Protein AF-A0A521W335-F1 (afdb_monomer_lite)

Sequence (148 aa):
MRLFQETPGMGILRNVLYAVIIAAGYSLAMVIAGRFNAGFLPAYIMIGACLSFFGWGGERLWHATLKNFFHCPFAWYVAPTHLPLWGMMGGIGYTIAILTAKKIGVYPVDEIPVKDFFLTGASLGCMIQSGLYALDLKIKQLQQQTTN

Radius of gyration: 17.21 Å; chains: 1; bounding box: 40×32×50 Å

Structure (mmCIF, N/CA/C/O backbone):
data_AF-A0A521W335-F1
#
_entry.id   AF-A0A521W335-F1
#
loop_
_atom_site.group_PDB
_atom_site.id
_atom_site.type_symbol
_atom_site.label_atom_id
_atom_site.label_alt_id
_atom_site.label_comp_id
_atom_site.label_asym_id
_atom_site.label_entity_id
_atom_site.label_seq_id
_atom_site.pdbx_PDB_ins_code
_atom_site.Cartn_x
_atom_site.Cartn_y
_atom_site.Cartn_z
_atom_site.occupancy
_atom_site.B_iso_or_equiv
_atom_site.auth_seq_id
_atom_site.auth_comp_id
_atom_site.auth_asym_id
_atom_site.auth_atom_id
_atom_site.pdbx_PDB_model_num
ATOM 1 N N . MET A 1 1 ? 20.648 -1.233 -17.923 1.00 39.84 1 MET A N 1
ATOM 2 C CA . MET A 1 1 ? 19.315 -1.077 -17.294 1.00 39.84 1 MET A CA 1
ATOM 3 C C . MET A 1 1 ? 19.506 -0.707 -15.812 1.00 39.84 1 MET A C 1
ATOM 5 O O . MET A 1 1 ? 19.554 -1.593 -14.976 1.00 39.84 1 MET A O 1
ATOM 9 N N . ARG A 1 2 ? 19.732 0.580 -15.487 1.00 35.47 2 ARG A N 1
ATOM 10 C CA . ARG A 1 2 ? 20.131 1.062 -14.134 1.00 35.47 2 ARG A CA 1
ATOM 11 C C . ARG A 1 2 ? 18.970 1.589 -13.262 1.00 35.47 2 ARG A C 1
ATOM 13 O O . ARG A 1 2 ? 19.194 1.996 -12.134 1.00 35.47 2 ARG A O 1
ATOM 20 N N . LEU A 1 3 ? 17.731 1.544 -13.754 1.00 43.94 3 LEU A N 1
ATOM 21 C CA . LEU A 1 3 ? 16.567 2.218 -13.148 1.00 43.94 3 LEU A CA 1
ATOM 22 C C . LEU A 1 3 ? 16.003 1.588 -11.858 1.00 43.94 3 LEU A C 1
ATOM 24 O O . LEU A 1 3 ? 15.105 2.167 -11.267 1.00 43.94 3 LEU A O 1
ATOM 28 N N . PHE A 1 4 ? 16.526 0.449 -11.394 1.00 49.75 4 PHE A N 1
ATOM 29 C CA . PHE A 1 4 ? 16.102 -0.170 -10.124 1.00 49.75 4 PHE A CA 1
ATOM 30 C C . PHE A 1 4 ? 17.184 -0.185 -9.039 1.00 49.75 4 PHE A C 1
ATOM 32 O O . PHE A 1 4 ? 16.937 -0.674 -7.938 1.00 49.75 4 PHE A O 1
ATOM 39 N N . GLN A 1 5 ? 18.359 0.399 -9.300 1.00 49.94 5 GLN A N 1
ATOM 40 C CA . GLN A 1 5 ? 19.315 0.737 -8.243 1.00 49.94 5 GLN A CA 1
ATOM 41 C C . GLN A 1 5 ? 18.945 2.097 -7.639 1.00 49.94 5 GLN A C 1
ATOM 43 O O . GLN A 1 5 ? 19.733 3.037 -7.643 1.00 49.94 5 GLN A O 1
ATOM 48 N N . GLU A 1 6 ? 17.718 2.223 -7.134 1.00 56.44 6 GLU A N 1
ATOM 49 C CA . GLU A 1 6 ? 17.443 3.295 -6.184 1.00 56.44 6 GLU A CA 1
ATOM 50 C C . GLU A 1 6 ? 18.306 3.048 -4.952 1.00 56.44 6 GLU A C 1
ATOM 52 O O . GLU A 1 6 ? 18.318 1.938 -4.404 1.00 56.44 6 GLU A O 1
ATOM 57 N N . THR A 1 7 ? 19.026 4.078 -4.507 1.00 66.75 7 THR A N 1
ATOM 58 C CA . THR A 1 7 ? 19.693 4.012 -3.212 1.00 66.75 7 THR A CA 1
ATOM 59 C C . THR A 1 7 ? 18.639 3.674 -2.155 1.00 66.75 7 THR A C 1
ATOM 61 O O . THR A 1 7 ? 17.508 4.174 -2.224 1.00 66.75 7 THR A O 1
ATOM 64 N N . PRO A 1 8 ? 18.957 2.802 -1.184 1.00 68.81 8 PRO A N 1
ATOM 65 C CA . PRO A 1 8 ? 17.977 2.326 -0.211 1.00 68.81 8 PRO A CA 1
ATOM 66 C C . PRO A 1 8 ? 17.239 3.481 0.488 1.00 68.81 8 PRO A C 1
ATOM 68 O O . PRO A 1 8 ? 16.038 3.377 0.719 1.00 68.81 8 PRO A O 1
ATOM 71 N N . GLY A 1 9 ? 17.917 4.614 0.715 1.00 75.50 9 GLY A N 1
ATOM 72 C CA . GLY A 1 9 ? 17.322 5.828 1.278 1.00 75.50 9 GLY A CA 1
ATOM 73 C C . GLY A 1 9 ? 16.214 6.458 0.424 1.00 75.50 9 GLY A C 1
ATOM 74 O O . GLY A 1 9 ? 15.162 6.791 0.965 1.00 75.50 9 GLY A O 1
ATOM 75 N N . MET A 1 10 ? 16.389 6.575 -0.900 1.00 77.69 10 MET A N 1
ATOM 76 C CA . MET A 1 10 ? 15.337 7.138 -1.763 1.00 77.69 10 MET A CA 1
ATOM 77 C C . MET A 1 10 ? 14.110 6.228 -1.840 1.00 77.69 10 MET A C 1
ATOM 79 O O . MET A 1 10 ? 12.982 6.716 -1.814 1.00 77.69 10 MET A O 1
ATOM 83 N N . GLY A 1 11 ? 14.320 4.908 -1.872 1.00 76.50 11 GLY A N 1
ATOM 84 C CA . GLY A 1 11 ? 13.221 3.942 -1.867 1.00 76.50 11 GLY A CA 1
ATOM 85 C C . GLY A 1 11 ? 12.385 4.020 -0.586 1.00 76.50 11 GLY A C 1
ATOM 86 O O . GLY A 1 11 ? 11.157 4.019 -0.651 1.00 76.50 11 GLY A O 1
ATOM 87 N N . ILE A 1 12 ? 13.041 4.155 0.573 1.00 82.38 12 ILE A N 1
ATOM 88 C CA . ILE A 1 12 ? 12.361 4.327 1.866 1.00 82.38 12 ILE A CA 1
ATOM 89 C C . ILE A 1 12 ? 11.572 5.636 1.887 1.00 82.38 12 ILE A C 1
ATOM 91 O O . ILE A 1 12 ? 10.386 5.614 2.208 1.00 82.38 12 ILE A O 1
ATOM 95 N N . LEU A 1 13 ? 12.194 6.759 1.512 1.00 85.25 13 LEU A N 1
ATOM 96 C CA . LEU A 1 13 ? 11.526 8.063 1.509 1.00 85.25 13 LEU A CA 1
ATOM 97 C C . LEU A 1 13 ? 10.278 8.053 0.619 1.00 85.25 13 LEU A C 1
ATOM 99 O O . LEU A 1 13 ? 9.214 8.504 1.038 1.00 85.25 13 LEU A O 1
ATOM 103 N N . ARG A 1 14 ? 10.385 7.478 -0.583 1.00 82.38 14 ARG A N 1
ATOM 104 C CA . ARG A 1 14 ? 9.251 7.326 -1.498 1.00 82.38 14 ARG A CA 1
ATOM 105 C C . ARG A 1 14 ? 8.121 6.514 -0.867 1.00 82.38 14 ARG A C 1
ATOM 107 O O . ARG A 1 14 ? 6.966 6.923 -0.937 1.00 82.38 14 ARG A O 1
ATOM 114 N N . ASN A 1 15 ? 8.440 5.398 -0.216 1.00 86.25 15 ASN A N 1
ATOM 115 C CA . ASN A 1 15 ? 7.425 4.571 0.434 1.00 86.25 15 ASN A CA 1
ATOM 116 C C . ASN A 1 15 ? 6.769 5.274 1.620 1.00 86.25 15 ASN A C 1
ATOM 118 O O . ASN A 1 15 ? 5.571 5.097 1.829 1.00 86.25 15 ASN A O 1
ATOM 122 N N . VAL A 1 16 ? 7.517 6.083 2.372 1.00 88.12 16 VAL A N 1
ATOM 123 C CA . VAL A 1 16 ? 6.956 6.922 3.439 1.00 88.12 16 VAL A CA 1
ATOM 124 C C . VAL A 1 16 ? 5.991 7.950 2.848 1.00 88.12 16 VAL A C 1
ATOM 126 O O . VAL A 1 16 ? 4.872 8.077 3.338 1.00 88.12 16 VAL A O 1
ATOM 129 N N . LEU A 1 17 ? 6.361 8.624 1.755 1.00 88.69 17 LEU A N 1
ATOM 130 C CA . LEU A 1 17 ? 5.464 9.557 1.064 1.00 88.69 17 LEU A CA 1
ATOM 131 C C . LEU A 1 17 ? 4.193 8.858 0.564 1.00 88.69 17 LEU A C 1
ATOM 133 O O . LEU A 1 17 ? 3.090 9.359 0.775 1.00 88.69 17 LEU A O 1
ATOM 137 N N . TYR A 1 18 ? 4.319 7.672 -0.034 1.00 84.88 18 TYR A N 1
ATOM 138 C CA . TYR A 1 18 ? 3.160 6.880 -0.449 1.00 84.88 18 TYR A CA 1
ATOM 139 C C . TYR A 1 18 ? 2.313 6.428 0.733 1.00 84.88 18 TYR A C 1
ATOM 141 O O . TYR A 1 18 ? 1.093 6.496 0.649 1.00 84.88 18 TYR A O 1
ATOM 149 N N . ALA A 1 19 ? 2.924 6.044 1.853 1.00 88.81 19 ALA A N 1
ATOM 150 C CA . ALA A 1 19 ? 2.190 5.694 3.061 1.00 88.81 19 ALA A CA 1
ATOM 151 C C . ALA A 1 19 ? 1.330 6.866 3.550 1.00 88.81 19 ALA A C 1
ATOM 153 O O . ALA A 1 19 ? 0.159 6.665 3.868 1.00 88.81 19 ALA A O 1
ATOM 154 N N . VAL A 1 20 ? 1.877 8.088 3.540 1.00 90.75 20 VAL A N 1
ATOM 155 C CA . VAL A 1 20 ? 1.142 9.312 3.892 1.00 90.75 20 VAL A CA 1
ATOM 156 C C . VAL A 1 20 ? -0.013 9.560 2.923 1.00 90.75 20 VAL A C 1
ATOM 158 O O . VAL A 1 20 ? -1.133 9.794 3.368 1.00 90.75 20 VAL A O 1
ATOM 161 N N . ILE A 1 21 ? 0.225 9.464 1.612 1.00 88.62 21 ILE A N 1
ATOM 162 C CA . ILE A 1 21 ? -0.814 9.674 0.591 1.00 88.62 21 ILE A CA 1
ATOM 163 C C . ILE A 1 21 ? -1.939 8.640 0.731 1.00 88.62 21 ILE A C 1
ATOM 165 O O . ILE A 1 21 ? -3.113 9.003 0.711 1.00 88.62 21 ILE A O 1
ATOM 169 N N . ILE A 1 22 ? -1.597 7.363 0.917 1.00 86.94 22 ILE A N 1
ATOM 170 C CA . ILE A 1 22 ? -2.570 6.277 1.088 1.00 86.94 22 ILE A CA 1
ATOM 171 C C . ILE A 1 22 ? -3.367 6.480 2.377 1.00 86.94 22 ILE A C 1
ATOM 173 O O . ILE A 1 22 ? -4.591 6.372 2.359 1.00 86.94 22 ILE A O 1
ATOM 177 N N . ALA A 1 23 ? -2.701 6.815 3.485 1.00 89.06 23 ALA A N 1
ATOM 178 C CA . ALA A 1 23 ? -3.362 7.075 4.759 1.00 89.06 23 ALA A CA 1
ATOM 179 C C . ALA A 1 23 ? -4.311 8.281 4.674 1.00 89.06 23 ALA A C 1
ATOM 181 O O . ALA A 1 23 ? -5.437 8.212 5.173 1.00 89.06 23 ALA A O 1
ATOM 182 N N . ALA A 1 24 ? -3.897 9.361 4.004 1.00 88.75 24 ALA A N 1
ATOM 183 C CA . ALA A 1 24 ? -4.730 10.537 3.768 1.00 88.75 24 ALA A CA 1
ATOM 184 C C . ALA A 1 24 ? -5.938 10.208 2.878 1.00 88.75 24 ALA A C 1
ATOM 186 O O . ALA A 1 24 ? -7.066 10.561 3.221 1.00 88.75 24 ALA A O 1
ATOM 187 N N . GLY A 1 25 ? -5.727 9.473 1.782 1.00 86.94 25 GLY A N 1
ATOM 188 C CA . GLY A 1 25 ? -6.797 9.026 0.887 1.00 86.94 25 GLY A CA 1
ATOM 189 C C . GLY A 1 25 ? -7.807 8.114 1.585 1.00 86.94 25 GLY A C 1
ATOM 190 O O . GLY A 1 25 ? -9.014 8.303 1.446 1.00 86.94 25 GLY A O 1
ATOM 191 N N . TYR A 1 26 ? -7.331 7.175 2.404 1.00 84.50 26 TYR A N 1
ATOM 192 C CA . TYR A 1 26 ? -8.193 6.295 3.192 1.00 84.50 26 TYR A CA 1
ATOM 193 C C . TYR A 1 26 ? -8.975 7.064 4.264 1.00 84.50 26 TYR A C 1
ATOM 195 O O . TYR A 1 26 ? -10.170 6.837 4.449 1.00 84.50 26 TYR A O 1
ATOM 203 N N . SER A 1 27 ? -8.328 8.026 4.927 1.00 86.50 27 SER A N 1
ATOM 204 C CA . SER A 1 27 ? -8.987 8.908 5.895 1.00 86.50 27 SER A CA 1
ATOM 205 C C . SER A 1 27 ? -10.101 9.718 5.231 1.00 86.50 27 SER A C 1
ATOM 207 O O . SER A 1 27 ? -11.214 9.759 5.749 1.00 86.50 27 SER A O 1
ATOM 209 N N . LEU A 1 28 ? -9.837 10.297 4.054 1.00 88.00 28 LEU A N 1
ATOM 210 C CA . LEU A 1 28 ? -10.833 11.027 3.271 1.00 88.00 28 LEU A CA 1
ATOM 211 C C . LEU A 1 28 ? -12.004 10.124 2.857 1.00 88.00 28 LEU A C 1
ATOM 213 O O . LEU A 1 28 ? -13.157 10.525 2.992 1.00 88.00 28 LEU A O 1
ATOM 217 N N . ALA A 1 29 ? -11.733 8.893 2.419 1.00 83.00 29 ALA A N 1
ATOM 218 C CA . ALA A 1 29 ? -12.780 7.927 2.088 1.00 83.00 29 ALA A CA 1
ATOM 219 C C . ALA A 1 29 ? -13.682 7.615 3.297 1.00 83.00 29 ALA A C 1
ATOM 221 O O . ALA A 1 29 ? -14.904 7.557 3.158 1.00 83.00 29 ALA A O 1
ATOM 222 N N . MET A 1 30 ? -13.105 7.489 4.497 1.00 83.75 30 MET A N 1
ATOM 223 C CA . MET A 1 30 ? -13.871 7.295 5.734 1.00 83.75 30 MET A CA 1
ATOM 224 C C . MET A 1 30 ? -14.694 8.527 6.124 1.00 83.75 30 MET A C 1
ATOM 226 O O . MET A 1 30 ? -15.799 8.371 6.646 1.00 83.75 30 MET A O 1
ATOM 230 N N . VAL A 1 31 ? -14.194 9.739 5.850 1.00 88.06 31 VAL A N 1
ATOM 231 C CA . VAL A 1 31 ? -14.956 10.988 6.034 1.00 88.06 31 VAL A CA 1
ATOM 232 C C . VAL A 1 31 ? -16.169 11.003 5.111 1.00 88.06 31 VAL A C 1
ATOM 234 O O . VAL A 1 31 ? -17.283 11.213 5.582 1.00 88.06 31 VAL A O 1
ATOM 237 N N . ILE A 1 32 ? -15.975 10.707 3.823 1.00 88.19 32 ILE A N 1
ATOM 238 C CA . ILE A 1 32 ? -17.057 10.659 2.826 1.00 88.19 32 ILE A CA 1
ATOM 239 C C . ILE A 1 32 ? -18.104 9.600 3.200 1.00 88.19 32 ILE A C 1
ATOM 241 O O . ILE A 1 32 ? -19.299 9.830 3.043 1.00 88.19 32 ILE A O 1
ATOM 245 N N . ALA A 1 33 ? -17.673 8.462 3.748 1.00 82.81 33 ALA A N 1
ATOM 246 C CA . ALA A 1 33 ? -18.564 7.400 4.208 1.00 82.81 33 ALA A CA 1
ATOM 247 C C . ALA A 1 33 ? -19.280 7.704 5.543 1.00 82.81 33 ALA A C 1
ATOM 249 O O . ALA A 1 33 ? -20.058 6.872 6.008 1.00 82.81 33 ALA A O 1
ATOM 250 N N . GLY A 1 34 ? -18.997 8.841 6.194 1.00 87.00 34 GLY A N 1
ATOM 251 C CA . GLY A 1 34 ? -19.559 9.192 7.504 1.00 87.00 34 GLY A CA 1
ATOM 252 C C . GLY A 1 34 ? -19.060 8.313 8.658 1.00 87.00 34 GLY A C 1
ATOM 253 O O . GLY A 1 34 ? -19.686 8.263 9.712 1.00 87.00 34 GLY A O 1
ATOM 254 N N . ARG A 1 35 ? -17.944 7.596 8.466 1.00 83.44 35 ARG A N 1
ATOM 255 C CA . ARG A 1 35 ? -17.354 6.648 9.435 1.00 83.44 35 ARG A CA 1
ATOM 256 C C . ARG A 1 35 ? -16.019 7.129 9.999 1.00 83.44 35 ARG A C 1
ATOM 258 O O . ARG A 1 35 ? -15.283 6.358 10.616 1.00 83.44 35 ARG A O 1
ATOM 265 N N . PHE A 1 36 ? -15.665 8.388 9.759 1.00 87.50 36 PHE A N 1
ATOM 266 C CA . PHE A 1 36 ? -14.410 8.935 10.245 1.00 87.50 36 PHE A CA 1
ATOM 267 C C . PHE A 1 36 ? -14.431 9.101 11.763 1.00 87.50 36 PHE A C 1
ATOM 269 O O . PHE A 1 36 ? -15.298 9.761 12.327 1.00 87.50 36 PHE A O 1
ATOM 276 N N . ASN A 1 37 ? -13.413 8.543 12.408 1.00 86.62 37 ASN A N 1
ATOM 277 C CA . ASN A 1 37 ? -13.116 8.762 13.809 1.00 86.62 37 ASN A CA 1
ATOM 278 C C . ASN A 1 37 ? -11.626 9.089 13.926 1.00 86.62 37 ASN A C 1
ATOM 280 O O . ASN A 1 37 ? -10.780 8.320 13.462 1.00 86.62 37 ASN A O 1
ATOM 284 N N . ALA A 1 38 ? -11.306 10.223 14.550 1.00 87.75 38 ALA A N 1
ATOM 285 C CA . ALA A 1 38 ? -9.926 10.656 14.755 1.00 87.75 38 ALA A CA 1
ATOM 286 C C . ALA A 1 38 ? -9.121 9.664 15.617 1.00 87.75 38 ALA A C 1
ATOM 288 O O . ALA A 1 38 ? -7.914 9.534 15.431 1.00 87.75 38 ALA A O 1
ATOM 289 N N . GLY A 1 39 ? -9.780 8.898 16.495 1.00 87.19 39 GLY A N 1
ATOM 290 C CA . GLY A 1 39 ? -9.145 7.824 17.263 1.00 87.19 39 GLY A CA 1
ATOM 291 C C . GLY A 1 39 ? -8.583 6.692 16.395 1.00 87.19 39 GLY A C 1
ATOM 292 O O . GLY A 1 39 ? -7.673 5.991 16.826 1.00 87.19 39 GLY A O 1
ATOM 293 N N . PHE A 1 40 ? -9.063 6.540 15.155 1.00 87.88 40 PHE A N 1
ATOM 294 C CA . PHE A 1 40 ? -8.604 5.510 14.214 1.00 87.88 40 PHE A CA 1
ATOM 295 C C . PHE A 1 40 ? -7.459 5.987 13.312 1.00 87.88 40 PHE A C 1
ATOM 297 O O . PHE A 1 40 ? -6.941 5.206 12.513 1.00 87.88 40 PHE A O 1
ATOM 304 N N . LEU A 1 41 ? -7.015 7.242 13.446 1.00 89.94 41 LEU A N 1
ATOM 305 C CA . LEU A 1 41 ? -5.917 7.796 12.649 1.00 89.94 41 LEU A CA 1
ATOM 306 C C . LEU A 1 41 ? -4.633 6.939 12.703 1.00 89.94 41 LEU A C 1
ATOM 308 O O . LEU A 1 41 ? -4.051 6.695 11.643 1.00 89.94 41 LEU A O 1
ATOM 312 N N . PRO A 1 42 ? -4.204 6.403 13.870 1.00 90.69 42 PRO A N 1
ATOM 313 C CA . PRO A 1 42 ? -3.047 5.509 13.928 1.00 90.69 42 PRO A CA 1
ATOM 314 C C . PRO A 1 42 ? -3.233 4.239 13.086 1.00 90.69 42 PRO A C 1
ATOM 316 O O . PRO A 1 42 ? -2.288 3.778 12.444 1.00 90.69 42 PRO A O 1
ATOM 319 N N . ALA A 1 43 ? -4.456 3.699 13.030 1.00 89.50 43 ALA A N 1
ATOM 320 C CA . ALA A 1 43 ? -4.781 2.545 12.196 1.00 89.50 43 ALA A CA 1
ATOM 321 C C . ALA A 1 43 ? -4.641 2.880 10.705 1.00 89.50 43 ALA A C 1
ATOM 323 O O . ALA A 1 43 ? -4.060 2.103 9.951 1.00 89.50 43 ALA A O 1
ATOM 324 N N . TYR A 1 44 ? -5.118 4.054 10.279 1.00 89.56 44 TYR A N 1
ATOM 325 C CA . TYR A 1 44 ? -5.035 4.499 8.884 1.00 89.56 44 TYR A CA 1
ATOM 326 C C . TYR A 1 44 ? -3.590 4.707 8.429 1.00 89.56 44 TYR A C 1
ATOM 328 O O . TYR A 1 44 ? -3.224 4.294 7.328 1.00 89.56 44 TYR A O 1
ATOM 336 N N . ILE A 1 45 ? -2.753 5.283 9.296 1.00 92.31 45 ILE A N 1
ATOM 337 C CA . ILE A 1 45 ? -1.314 5.435 9.047 1.00 92.31 45 ILE A CA 1
ATOM 338 C C . ILE A 1 45 ? -0.656 4.061 8.899 1.00 92.31 45 ILE A C 1
ATOM 340 O O . ILE A 1 45 ? 0.107 3.842 7.959 1.00 92.31 45 ILE A O 1
ATOM 344 N N . MET A 1 46 ? -0.983 3.117 9.784 1.00 92.12 46 MET A N 1
ATOM 345 C CA . MET A 1 46 ? -0.434 1.765 9.722 1.00 92.12 46 MET A CA 1
ATOM 346 C C . MET A 1 46 ? -0.874 1.018 8.457 1.00 92.12 46 MET A C 1
ATOM 348 O O . MET A 1 46 ? -0.049 0.368 7.819 1.00 92.12 46 MET A O 1
ATOM 352 N N . ILE A 1 47 ? -2.136 1.166 8.044 1.00 89.94 47 ILE A N 1
ATOM 353 C CA . ILE A 1 47 ? -2.643 0.637 6.772 1.00 89.94 47 ILE A CA 1
ATOM 354 C C . ILE A 1 47 ? -1.851 1.212 5.595 1.00 89.94 47 ILE A C 1
ATOM 356 O O . ILE A 1 47 ? -1.367 0.448 4.760 1.00 89.94 47 ILE A O 1
ATOM 360 N N . GLY A 1 48 ? -1.677 2.537 5.545 1.00 89.81 48 GLY A N 1
ATOM 361 C CA . GLY A 1 48 ? -0.907 3.196 4.492 1.00 89.81 48 GLY A CA 1
ATOM 362 C C . GLY A 1 48 ? 0.543 2.717 4.441 1.00 89.81 48 GLY A C 1
ATOM 363 O O . GLY A 1 48 ? 1.052 2.400 3.364 1.00 89.81 48 GLY A O 1
ATOM 364 N N . ALA A 1 49 ? 1.192 2.590 5.601 1.00 92.50 49 ALA A N 1
ATOM 365 C CA . ALA A 1 49 ? 2.551 2.073 5.711 1.00 92.50 49 ALA A CA 1
ATOM 366 C C . ALA A 1 49 ? 2.647 0.630 5.205 1.00 92.50 49 ALA A C 1
ATOM 368 O O . ALA A 1 49 ? 3.433 0.355 4.299 1.00 92.50 49 ALA A O 1
ATOM 369 N N . CYS A 1 50 ? 1.828 -0.287 5.724 1.00 93.06 50 CYS A N 1
ATOM 370 C CA . CYS A 1 50 ? 1.870 -1.687 5.313 1.00 93.06 50 CYS A CA 1
ATOM 371 C C . CYS A 1 50 ? 1.566 -1.852 3.819 1.00 93.06 50 CYS A C 1
ATOM 373 O O . CYS A 1 50 ? 2.319 -2.536 3.133 1.00 93.06 50 CYS A O 1
ATOM 375 N N . LEU A 1 51 ? 0.536 -1.192 3.284 1.00 89.25 51 LEU A N 1
ATOM 376 C CA . LEU A 1 51 ? 0.236 -1.240 1.848 1.00 89.25 51 LEU A CA 1
ATOM 377 C C . LEU A 1 51 ? 1.411 -0.746 0.995 1.00 89.25 51 LEU A C 1
ATOM 379 O O . LEU A 1 51 ? 1.772 -1.394 0.013 1.00 89.25 51 LEU A O 1
ATOM 383 N N . SER A 1 52 ? 2.034 0.366 1.387 1.00 89.69 52 SER A N 1
ATOM 384 C CA . SER A 1 52 ? 3.184 0.935 0.681 1.00 89.69 52 SER A CA 1
ATOM 385 C C . SER A 1 52 ? 4.395 -0.006 0.699 1.00 89.69 52 SER A C 1
ATOM 387 O O . SER A 1 52 ? 4.957 -0.327 -0.350 1.00 89.69 52 SER A O 1
ATOM 389 N N . PHE A 1 53 ? 4.767 -0.525 1.875 1.00 90.12 53 PHE A N 1
ATOM 390 C CA . PHE A 1 53 ? 5.930 -1.403 2.023 1.00 90.12 53 PHE A CA 1
ATOM 391 C C . PHE A 1 53 ? 5.730 -2.774 1.372 1.00 90.12 53 PHE A C 1
ATOM 393 O O . PHE A 1 53 ? 6.642 -3.255 0.699 1.00 90.12 53 PHE A O 1
ATOM 400 N N . PHE A 1 54 ? 4.556 -3.396 1.522 1.00 91.50 54 PHE A N 1
ATOM 401 C CA . PHE A 1 54 ? 4.264 -4.671 0.861 1.00 91.50 54 PHE A CA 1
ATOM 402 C C . PHE A 1 54 ? 4.140 -4.499 -0.652 1.00 91.50 54 PHE A C 1
ATOM 404 O O . PHE A 1 54 ? 4.676 -5.318 -1.392 1.00 91.50 54 PHE A O 1
ATOM 411 N N . GLY A 1 55 ? 3.517 -3.419 -1.129 1.00 86.50 55 GLY A N 1
ATOM 412 C CA . GLY A 1 55 ? 3.476 -3.105 -2.556 1.00 86.50 55 GLY A CA 1
ATOM 413 C C . GLY A 1 55 ? 4.878 -2.938 -3.151 1.00 86.50 55 GLY A C 1
ATOM 414 O O . GLY A 1 55 ? 5.208 -3.570 -4.153 1.00 86.50 55 GLY A O 1
ATOM 415 N N . TRP A 1 56 ? 5.747 -2.174 -2.482 1.00 86.25 56 TRP A N 1
ATOM 416 C CA . TRP A 1 56 ? 7.144 -2.011 -2.891 1.00 86.25 56 TRP A CA 1
ATOM 417 C C . TRP A 1 56 ? 7.951 -3.313 -2.842 1.00 86.25 56 TRP A C 1
ATOM 419 O O . TRP A 1 56 ? 8.723 -3.605 -3.758 1.00 86.25 56 TRP A O 1
ATOM 429 N N . GLY A 1 57 ? 7.775 -4.106 -1.783 1.00 86.62 57 GLY A N 1
ATOM 430 C CA . GLY A 1 57 ? 8.393 -5.424 -1.657 1.00 86.62 57 GLY A CA 1
ATOM 431 C C . GLY A 1 57 ? 7.938 -6.376 -2.763 1.00 86.62 57 GLY A C 1
ATOM 432 O O . GLY A 1 57 ? 8.765 -7.080 -3.335 1.00 86.62 57 GLY A O 1
ATOM 433 N N . GLY A 1 58 ? 6.651 -6.336 -3.113 1.00 86.38 58 GLY A N 1
ATOM 434 C CA . GLY A 1 58 ? 6.055 -7.096 -4.208 1.00 86.38 58 GLY A CA 1
ATOM 435 C C . GLY A 1 58 ? 6.663 -6.747 -5.557 1.00 86.38 58 GLY A C 1
ATOM 436 O O . GLY A 1 58 ? 7.093 -7.637 -6.282 1.00 86.38 58 GLY A O 1
ATOM 437 N N . GLU A 1 59 ? 6.788 -5.456 -5.858 1.00 82.50 59 GLU A N 1
ATOM 438 C CA . GLU A 1 59 ? 7.401 -4.985 -7.103 1.00 82.50 59 GLU A CA 1
ATOM 439 C C . GLU A 1 59 ? 8.863 -5.442 -7.228 1.00 82.50 59 GLU A C 1
ATOM 441 O O . GLU A 1 59 ? 9.306 -5.930 -8.270 1.00 82.50 59 GLU A O 1
ATOM 446 N N . ARG A 1 60 ? 9.628 -5.361 -6.133 1.00 83.06 60 ARG A N 1
ATOM 447 C CA . ARG A 1 60 ? 11.011 -5.857 -6.104 1.00 83.06 60 ARG A CA 1
ATOM 448 C C . ARG A 1 60 ? 11.085 -7.366 -6.262 1.00 83.06 60 ARG A C 1
ATOM 450 O O . ARG A 1 60 ? 11.938 -7.850 -7.004 1.00 83.06 60 ARG A O 1
ATOM 457 N N . LEU A 1 61 ? 10.202 -8.098 -5.588 1.00 85.19 61 LEU A N 1
ATOM 458 C CA . LEU A 1 61 ? 10.123 -9.548 -5.700 1.00 85.19 61 LEU A CA 1
ATOM 459 C C . LEU A 1 61 ? 9.803 -9.956 -7.139 1.00 85.19 61 LEU A C 1
ATOM 461 O O . LEU A 1 61 ? 10.458 -10.848 -7.672 1.00 85.19 61 LEU A O 1
ATOM 465 N N . TRP A 1 62 ? 8.873 -9.262 -7.795 1.00 84.06 62 TRP A N 1
ATOM 466 C CA . TRP A 1 62 ? 8.536 -9.470 -9.200 1.00 84.06 62 TRP A CA 1
ATOM 467 C C . TRP A 1 62 ? 9.746 -9.268 -10.115 1.00 84.06 62 TRP A C 1
ATOM 469 O O . TRP A 1 62 ? 10.082 -10.138 -10.921 1.00 84.06 62 TRP A O 1
ATOM 479 N N . HIS A 1 63 ? 10.459 -8.150 -9.948 1.00 77.81 63 HIS A N 1
ATOM 480 C CA . HIS A 1 63 ? 11.660 -7.866 -10.731 1.00 77.81 63 HIS A CA 1
ATOM 481 C C . HIS A 1 63 ? 12.808 -8.838 -10.456 1.00 77.81 63 HIS A C 1
ATOM 483 O O . HIS A 1 63 ? 13.598 -9.105 -11.358 1.00 77.81 63 HIS A O 1
ATOM 489 N N . ALA A 1 64 ? 12.927 -9.350 -9.233 1.00 80.81 64 ALA A N 1
ATOM 490 C CA . ALA A 1 64 ? 13.957 -10.319 -8.875 1.00 80.81 64 ALA A CA 1
ATOM 491 C C . ALA A 1 64 ? 13.642 -11.729 -9.396 1.00 80.81 64 ALA A C 1
ATOM 493 O O . ALA A 1 64 ? 14.558 -12.485 -9.715 1.00 80.81 64 ALA A O 1
ATOM 494 N N . THR A 1 65 ? 12.361 -12.083 -9.490 1.00 81.12 65 THR A N 1
ATOM 495 C CA . THR A 1 65 ? 11.913 -13.421 -9.885 1.00 81.12 65 THR A CA 1
ATOM 496 C C . THR A 1 65 ? 11.511 -13.444 -11.356 1.00 81.12 65 THR A C 1
ATOM 498 O O . THR A 1 65 ? 12.299 -13.837 -12.214 1.00 81.12 65 THR A O 1
ATOM 501 N N . LEU A 1 66 ? 10.304 -12.984 -11.672 1.00 70.94 66 LEU A N 1
ATOM 502 C CA . LEU A 1 66 ? 9.651 -13.181 -12.963 1.00 70.94 66 LEU A CA 1
ATOM 503 C C . LEU A 1 66 ? 10.403 -12.504 -14.110 1.00 70.94 66 LEU A C 1
ATOM 505 O O . LEU A 1 66 ? 10.565 -13.108 -15.167 1.00 70.94 66 LEU A O 1
ATOM 509 N N . LYS A 1 67 ? 10.968 -11.312 -13.899 1.00 66.19 67 LYS A N 1
ATOM 510 C CA . LYS A 1 67 ? 11.774 -10.653 -14.941 1.00 66.19 67 LYS A CA 1
ATOM 511 C C . LYS A 1 67 ? 12.980 -11.494 -15.386 1.00 66.19 67 LYS A C 1
ATOM 513 O O . LYS A 1 67 ? 13.319 -11.474 -16.564 1.00 66.19 67 LYS A O 1
ATOM 518 N N . ASN A 1 68 ? 13.613 -12.220 -14.464 1.00 67.38 68 ASN A N 1
ATOM 519 C CA . ASN A 1 68 ? 14.773 -13.060 -14.771 1.00 67.38 68 ASN A CA 1
ATOM 520 C C . ASN A 1 68 ? 14.360 -14.406 -15.385 1.00 67.38 68 ASN A C 1
ATOM 522 O O . ASN A 1 68 ? 15.102 -14.971 -16.182 1.00 67.38 68 ASN A O 1
ATOM 526 N N . PHE A 1 69 ? 13.163 -14.906 -15.061 1.00 65.69 69 PHE A N 1
ATOM 527 C CA . PHE A 1 69 ? 12.619 -16.115 -15.685 1.00 65.69 69 PHE A CA 1
ATOM 528 C C . PHE A 1 69 ? 12.181 -15.885 -17.138 1.00 65.69 69 PHE A C 1
ATOM 530 O O . PHE A 1 69 ? 12.326 -16.776 -17.972 1.00 65.69 69 PHE A O 1
ATOM 537 N N . PHE A 1 70 ? 11.698 -14.687 -17.474 1.00 62.78 70 PHE A N 1
ATOM 538 C CA . PHE A 1 70 ? 11.243 -14.351 -18.822 1.00 62.78 70 PHE A CA 1
ATOM 539 C C . PHE A 1 70 ? 12.287 -13.539 -19.602 1.00 62.78 70 PHE A C 1
ATOM 541 O O . PHE A 1 70 ? 12.051 -12.398 -19.987 1.00 62.78 70 PHE A O 1
ATOM 548 N N . HIS A 1 71 ? 13.426 -14.154 -19.931 1.00 57.31 71 HIS A N 1
ATOM 549 C CA . HIS A 1 71 ? 14.380 -13.618 -20.920 1.00 57.31 71 HIS A CA 1
ATOM 550 C C . HIS A 1 71 ? 13.890 -13.737 -22.390 1.00 57.31 71 HIS A C 1
ATOM 552 O O . HIS A 1 71 ? 14.671 -13.599 -23.327 1.00 57.31 71 HIS A O 1
ATOM 558 N N . CYS A 1 72 ? 12.596 -13.994 -22.611 1.00 51.12 72 CYS A N 1
ATOM 559 C CA . CYS A 1 72 ? 12.002 -14.327 -23.909 1.00 51.12 72 CYS A CA 1
ATOM 560 C C . CYS A 1 72 ? 11.326 -13.124 -24.609 1.00 51.12 72 CYS A C 1
ATOM 562 O O . CYS A 1 72 ? 10.919 -12.175 -23.938 1.00 51.12 72 CYS A O 1
ATOM 564 N N . PRO A 1 73 ? 11.112 -13.183 -25.944 1.00 57.97 73 PRO A N 1
ATOM 565 C CA . PRO A 1 73 ? 10.534 -12.109 -26.782 1.00 57.97 73 PRO A CA 1
ATOM 566 C C . PRO A 1 73 ? 9.096 -11.674 -26.419 1.00 57.97 73 PRO A C 1
ATOM 568 O O . PRO A 1 73 ? 8.522 -10.794 -27.056 1.00 57.97 73 PRO A O 1
ATOM 571 N N . PHE A 1 74 ? 8.514 -12.248 -25.368 1.00 59.59 74 PHE A N 1
ATOM 572 C CA . PHE A 1 74 ? 7.158 -12.010 -24.883 1.00 59.59 74 PHE A CA 1
ATOM 573 C C . PHE A 1 74 ? 7.109 -11.074 -23.665 1.00 59.59 74 PHE A C 1
ATOM 575 O O . PHE A 1 74 ? 6.227 -11.203 -22.822 1.00 59.59 74 PHE A O 1
ATOM 582 N N . ALA A 1 75 ? 8.029 -10.109 -23.554 1.00 59.38 75 ALA A N 1
ATOM 583 C CA . ALA A 1 75 ? 8.103 -9.165 -22.427 1.00 59.38 75 ALA A CA 1
ATOM 584 C C . ALA A 1 75 ? 6.772 -8.438 -22.124 1.00 59.38 75 ALA A C 1
ATOM 586 O O . ALA A 1 75 ? 6.496 -8.081 -20.980 1.00 59.38 75 ALA A O 1
ATOM 587 N N . TRP A 1 76 ? 5.914 -8.270 -23.132 1.00 67.31 76 TRP A N 1
ATOM 588 C CA . TRP A 1 76 ? 4.585 -7.680 -22.989 1.00 67.31 76 TRP A CA 1
ATOM 589 C C . TRP A 1 76 ? 3.584 -8.570 -22.228 1.00 67.31 76 TRP A C 1
ATOM 591 O O . TRP A 1 76 ? 2.728 -8.040 -21.528 1.00 67.31 76 TRP A O 1
ATOM 601 N N . TYR A 1 77 ? 3.714 -9.903 -22.292 1.00 67.50 77 TYR A N 1
ATOM 602 C CA . TYR A 1 77 ? 2.893 -10.849 -21.515 1.00 67.50 77 TYR A CA 1
ATOM 603 C C . TYR A 1 77 ? 3.278 -10.899 -20.037 1.00 67.50 77 TYR A C 1
ATOM 605 O O . TYR A 1 77 ? 2.498 -11.344 -19.199 1.00 67.50 77 TYR A O 1
ATOM 613 N N . VAL A 1 78 ? 4.478 -10.435 -19.701 1.00 69.00 78 VAL A N 1
ATOM 614 C CA . VAL A 1 78 ? 4.992 -10.449 -18.332 1.00 69.00 78 VAL A CA 1
ATOM 615 C C . VAL A 1 78 ? 4.389 -9.276 -17.547 1.00 69.00 78 VAL A C 1
ATOM 617 O O . VAL A 1 78 ? 4.017 -9.445 -16.390 1.00 69.00 78 VAL A O 1
ATOM 620 N N . ALA A 1 79 ? 4.151 -8.129 -18.191 1.00 68.75 79 ALA A N 1
ATOM 621 C CA . ALA A 1 79 ? 3.518 -6.949 -17.590 1.00 68.75 79 ALA A CA 1
ATOM 622 C C . ALA A 1 79 ? 2.177 -7.215 -16.856 1.00 68.75 79 ALA A C 1
ATOM 624 O O . ALA A 1 79 ? 2.042 -6.787 -15.711 1.00 68.75 79 ALA A O 1
ATOM 625 N N . PRO A 1 80 ? 1.193 -7.956 -17.406 1.00 77.38 80 PRO A N 1
ATOM 626 C CA . PRO A 1 80 ? -0.059 -8.226 -16.694 1.00 77.38 80 PRO A CA 1
ATOM 627 C C . PRO A 1 80 ? 0.103 -9.125 -15.459 1.00 77.38 80 PRO A C 1
ATOM 629 O O . PRO A 1 80 ? -0.778 -9.125 -14.604 1.00 77.38 80 PRO A O 1
ATOM 632 N N . THR A 1 81 ? 1.224 -9.842 -15.299 1.00 79.62 81 THR A N 1
ATOM 633 C CA . THR A 1 81 ? 1.483 -10.641 -14.083 1.00 79.62 81 THR A CA 1
ATOM 634 C C . THR A 1 81 ? 1.783 -9.784 -12.847 1.00 79.62 81 THR A C 1
ATOM 636 O O . THR A 1 81 ? 1.718 -10.293 -11.728 1.00 79.62 81 THR A O 1
ATOM 639 N N . HIS A 1 82 ? 2.040 -8.481 -13.021 1.00 77.75 82 HIS A N 1
ATOM 640 C CA . HIS A 1 82 ? 2.147 -7.532 -11.910 1.00 77.75 82 HIS A CA 1
ATOM 641 C C . HIS A 1 82 ? 0.830 -7.401 -11.139 1.00 77.75 82 HIS A C 1
ATOM 643 O O . HIS A 1 82 ? 0.839 -7.394 -9.912 1.00 77.75 82 HIS A O 1
ATOM 649 N N . LEU A 1 83 ? -0.307 -7.341 -11.844 1.00 81.25 83 LEU A N 1
ATOM 650 C CA . LEU A 1 83 ? -1.625 -7.110 -11.245 1.00 81.25 83 LEU A CA 1
ATOM 651 C C . LEU A 1 83 ? -1.983 -8.133 -10.153 1.00 81.25 83 LEU A C 1
ATOM 653 O O . LEU A 1 83 ? -2.265 -7.713 -9.031 1.00 81.25 83 LEU A O 1
ATOM 657 N N . PRO A 1 84 ? -1.946 -9.459 -10.398 1.00 83.31 84 PRO A N 1
ATOM 658 C CA . PRO A 1 84 ? -2.263 -10.426 -9.353 1.00 83.31 84 PRO A CA 1
ATOM 659 C C . PRO A 1 84 ? -1.275 -10.360 -8.183 1.00 83.31 84 PRO A C 1
ATOM 661 O O . PRO A 1 84 ? -1.697 -10.506 -7.037 1.00 83.31 84 PRO A O 1
ATOM 664 N N . LEU A 1 85 ? 0.011 -10.086 -8.432 1.00 86.25 85 LEU A N 1
ATOM 665 C CA . LEU A 1 85 ? 0.996 -9.960 -7.359 1.00 86.25 85 LEU A CA 1
ATOM 666 C C . LEU A 1 85 ? 0.750 -8.713 -6.498 1.00 86.25 85 LEU A C 1
ATOM 668 O O . LEU A 1 85 ? 0.777 -8.802 -5.272 1.00 86.25 85 LEU A O 1
ATOM 672 N N . TRP A 1 86 ? 0.468 -7.564 -7.113 1.00 85.50 86 TRP A N 1
ATOM 673 C CA . TRP A 1 86 ? 0.098 -6.339 -6.402 1.00 85.50 86 TRP A CA 1
ATOM 674 C C . TRP A 1 86 ? -1.171 -6.527 -5.583 1.00 85.50 86 TRP A C 1
ATOM 676 O O . TRP A 1 86 ? -1.228 -6.080 -4.438 1.00 85.50 86 TRP A O 1
ATOM 686 N N . GLY A 1 87 ? -2.152 -7.244 -6.134 1.00 85.62 87 GLY A N 1
ATOM 687 C CA . GLY A 1 87 ? -3.355 -7.635 -5.415 1.00 85.62 87 GLY A CA 1
ATOM 688 C C . GLY A 1 87 ? -3.034 -8.486 -4.188 1.00 85.62 87 GLY A C 1
ATOM 689 O O . GLY A 1 87 ? -3.454 -8.161 -3.082 1.00 85.62 87 GLY A O 1
ATOM 690 N N . MET A 1 88 ? -2.226 -9.536 -4.336 1.00 90.19 88 MET A N 1
ATOM 691 C CA . MET A 1 88 ? -1.838 -10.379 -3.199 1.00 90.19 88 MET A CA 1
ATOM 692 C C . MET A 1 88 ? -1.089 -9.587 -2.124 1.00 90.19 88 MET A C 1
ATOM 694 O O . MET A 1 88 ? -1.439 -9.666 -0.949 1.00 90.19 88 MET A O 1
ATOM 698 N N . MET A 1 89 ? -0.095 -8.786 -2.512 1.00 91.69 89 MET A N 1
ATOM 699 C CA . MET A 1 89 ? 0.708 -8.004 -1.568 1.00 91.69 89 MET A CA 1
ATOM 700 C C . MET A 1 89 ? -0.108 -6.898 -0.893 1.00 91.69 89 MET A C 1
ATOM 702 O O . MET A 1 89 ? 0.056 -6.662 0.303 1.00 91.69 89 MET A O 1
ATOM 706 N N . GLY A 1 90 ? -1.025 -6.263 -1.627 1.00 88.25 90 GLY A N 1
ATOM 707 C CA . GLY A 1 90 ? -1.976 -5.301 -1.077 1.00 88.25 90 GLY A CA 1
ATOM 708 C C . GLY A 1 90 ? -2.929 -5.943 -0.070 1.00 88.25 90 GLY A C 1
ATOM 709 O O . GLY A 1 90 ? -3.098 -5.430 1.035 1.00 88.25 90 GLY A O 1
ATOM 710 N N . GLY A 1 91 ? -3.490 -7.107 -0.411 1.00 88.94 91 GLY A N 1
ATOM 711 C CA . GLY A 1 91 ? -4.337 -7.892 0.486 1.00 88.94 91 GLY A CA 1
ATOM 712 C C . GLY A 1 91 ? -3.604 -8.278 1.770 1.00 88.94 91 GLY A C 1
ATOM 713 O O . GLY A 1 91 ? -4.089 -7.992 2.862 1.00 88.94 91 GLY A O 1
ATOM 714 N N . ILE A 1 92 ? -2.392 -8.833 1.653 1.00 91.81 92 ILE A N 1
ATOM 715 C CA . ILE A 1 92 ? -1.544 -9.200 2.798 1.00 91.81 92 ILE A CA 1
ATOM 716 C C . ILE A 1 92 ? -1.237 -7.975 3.668 1.00 91.81 92 ILE A C 1
ATOM 718 O O . ILE A 1 92 ? -1.468 -8.009 4.878 1.00 91.81 92 ILE A O 1
ATOM 722 N N . GLY A 1 93 ? -0.743 -6.887 3.069 1.00 91.25 93 GLY A N 1
ATOM 723 C CA . GLY A 1 93 ? -0.358 -5.681 3.801 1.00 91.25 93 GLY A CA 1
ATOM 724 C C . GLY A 1 93 ? -1.534 -5.057 4.554 1.00 91.25 93 GLY A C 1
ATOM 725 O O . GLY A 1 93 ? -1.408 -4.716 5.730 1.00 91.25 93 GLY A O 1
ATOM 726 N N . TYR A 1 94 ? -2.696 -4.968 3.910 1.00 89.88 94 TYR A N 1
ATOM 727 C CA . TYR A 1 94 ? -3.911 -4.431 4.516 1.00 89.88 94 TYR A CA 1
ATOM 728 C C . TYR A 1 94 ? -4.444 -5.319 5.648 1.00 89.88 94 TYR A C 1
ATOM 730 O O . TYR A 1 94 ? -4.732 -4.819 6.737 1.00 89.88 94 TYR A O 1
ATOM 738 N N . THR A 1 95 ? -4.519 -6.638 5.440 1.00 90.31 95 THR A N 1
ATOM 739 C CA . THR A 1 95 ? -4.967 -7.579 6.476 1.00 90.31 95 THR A CA 1
ATOM 740 C C . THR A 1 95 ? -4.043 -7.544 7.695 1.00 90.31 95 THR A C 1
ATOM 742 O O . THR A 1 95 ? -4.532 -7.461 8.821 1.00 90.31 95 THR A O 1
ATOM 745 N N . ILE A 1 96 ? -2.719 -7.537 7.501 1.00 92.00 96 ILE A N 1
ATOM 746 C CA . ILE A 1 96 ? -1.751 -7.431 8.605 1.00 92.00 96 ILE A CA 1
ATOM 747 C C . ILE A 1 96 ? -1.934 -6.117 9.366 1.00 92.00 96 ILE A C 1
ATOM 749 O O . ILE A 1 96 ? -1.955 -6.130 10.599 1.00 92.00 96 ILE A O 1
ATOM 753 N N . ALA A 1 97 ? -2.099 -4.995 8.661 1.00 91.38 97 ALA A N 1
ATOM 754 C CA . ALA A 1 97 ? -2.315 -3.703 9.299 1.00 91.38 97 ALA A CA 1
ATOM 755 C C . ALA A 1 97 ? -3.581 -3.703 10.160 1.00 91.38 97 ALA A C 1
ATOM 757 O O . ALA A 1 97 ? -3.527 -3.318 11.322 1.00 91.38 97 ALA A O 1
ATOM 758 N N . ILE A 1 98 ? -4.705 -4.199 9.642 1.00 89.12 98 ILE A N 1
ATOM 759 C CA . ILE A 1 98 ? -5.963 -4.237 10.399 1.00 89.12 98 ILE A CA 1
ATOM 760 C C . ILE A 1 98 ? -5.870 -5.164 11.608 1.00 89.12 98 ILE A C 1
ATOM 762 O O . ILE A 1 98 ? -6.286 -4.783 12.701 1.00 89.12 98 ILE A O 1
ATOM 766 N N . LEU A 1 99 ? -5.296 -6.358 11.449 1.00 89.88 99 LEU A N 1
ATOM 767 C CA . LEU A 1 99 ? -5.117 -7.289 12.565 1.00 89.88 99 LEU A CA 1
ATOM 768 C C . LEU A 1 99 ? -4.208 -6.700 13.647 1.00 89.88 99 LEU A C 1
ATOM 770 O O . LEU A 1 99 ? -4.492 -6.835 14.838 1.00 89.88 99 LEU A O 1
ATOM 774 N N . THR A 1 100 ? -3.149 -5.999 13.242 1.00 91.25 100 THR A N 1
ATOM 775 C CA . THR A 1 100 ? -2.257 -5.303 14.173 1.00 91.25 100 THR A CA 1
ATOM 776 C C . THR A 1 100 ? -2.993 -4.163 14.871 1.00 91.25 100 THR A C 1
ATOM 778 O O . THR A 1 100 ? -2.904 -4.053 16.090 1.00 91.25 100 THR A O 1
ATOM 781 N N . ALA A 1 101 ? -3.783 -3.375 14.134 1.00 89.81 101 ALA A N 1
ATOM 782 C CA . ALA A 1 101 ? -4.567 -2.259 14.666 1.00 89.81 101 ALA A CA 1
ATOM 783 C C . ALA A 1 101 ? -5.601 -2.734 15.694 1.00 89.81 101 ALA A C 1
ATOM 785 O O . ALA A 1 101 ? -5.760 -2.127 16.753 1.00 89.81 101 ALA A O 1
ATOM 786 N N . LYS A 1 102 ? -6.244 -3.872 15.415 1.00 88.50 102 LYS A N 1
ATOM 787 C CA . LYS A 1 102 ? -7.138 -4.547 16.355 1.00 88.50 102 LYS A CA 1
ATOM 788 C C . LYS A 1 102 ? -6.399 -4.974 17.615 1.00 88.50 102 LYS A C 1
ATOM 790 O O . LYS A 1 102 ? -6.858 -4.702 18.719 1.00 88.50 102 LYS A O 1
ATOM 795 N N . LYS A 1 103 ? -5.245 -5.629 17.458 1.00 90.00 103 LYS A N 1
ATOM 796 C CA . LYS A 1 103 ? -4.456 -6.154 18.581 1.00 90.00 103 LYS A CA 1
ATOM 797 C C . LYS A 1 103 ? -3.992 -5.053 19.538 1.00 90.00 103 LYS A C 1
ATOM 799 O O . LYS A 1 103 ? -3.940 -5.291 20.738 1.00 90.00 103 LYS A O 1
ATOM 804 N N . ILE A 1 104 ? -3.673 -3.867 19.021 1.00 91.06 104 ILE A N 1
ATOM 805 C CA . ILE A 1 104 ? -3.273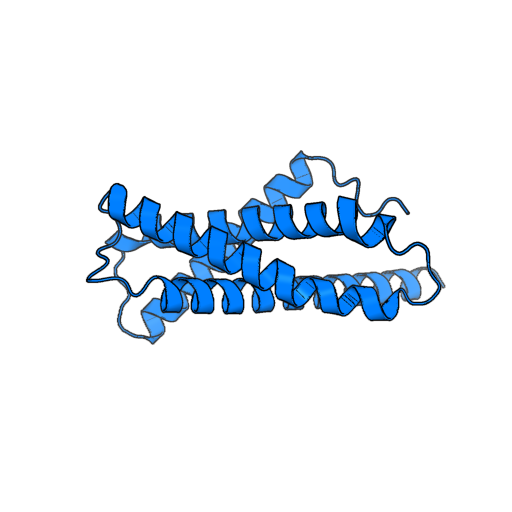 -2.705 19.832 1.00 91.06 104 ILE A CA 1
ATOM 806 C C . ILE A 1 104 ? -4.465 -1.840 20.284 1.00 91.06 104 ILE A C 1
ATOM 808 O O . ILE A 1 104 ? -4.259 -0.810 20.915 1.00 91.06 104 ILE A O 1
ATOM 812 N N . GLY A 1 105 ? -5.702 -2.233 19.961 1.00 86.75 105 GLY A N 1
ATOM 813 C CA . GLY A 1 105 ? -6.920 -1.551 20.406 1.00 86.75 105 GLY A CA 1
ATOM 814 C C . GLY A 1 105 ? -7.215 -0.214 19.718 1.00 86.75 105 GLY A C 1
ATOM 815 O O . GLY A 1 105 ? -8.069 0.526 20.194 1.00 86.75 105 GLY A O 1
ATOM 816 N N . VAL A 1 106 ? -6.543 0.111 18.607 1.00 88.44 106 VAL A N 1
ATOM 817 C CA . VAL A 1 106 ? -6.745 1.388 17.884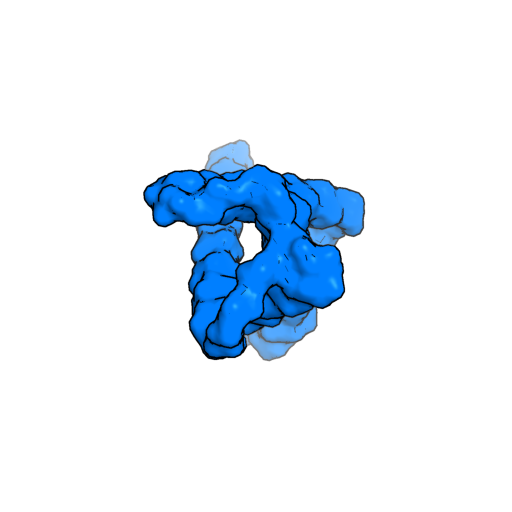 1.00 88.44 106 VAL A CA 1
ATOM 818 C C . VAL A 1 106 ? -7.796 1.304 16.780 1.00 88.44 106 VAL A C 1
ATOM 820 O O . VAL A 1 106 ? -8.152 2.323 16.194 1.00 88.44 106 VAL A O 1
ATOM 823 N N . TYR A 1 107 ? -8.277 0.103 16.457 1.00 82.94 107 TYR A N 1
ATOM 824 C CA . TYR A 1 107 ? -9.340 -0.090 15.478 1.00 82.94 107 TYR A CA 1
ATOM 825 C C . TYR A 1 107 ? -10.310 -1.168 15.974 1.00 82.94 107 TYR A C 1
ATOM 827 O O . TYR A 1 107 ? -9.890 -2.319 16.147 1.00 82.94 107 TYR A O 1
ATOM 835 N N . PRO A 1 108 ? -11.584 -0.828 16.238 1.00 79.94 108 PRO A N 1
ATOM 836 C CA . PRO A 1 108 ? -12.595 -1.817 16.538 1.00 79.94 108 PRO A CA 1
ATOM 837 C C . PRO A 1 108 ? -12.883 -2.548 15.241 1.00 79.94 108 PRO A C 1
ATOM 839 O O . PRO A 1 108 ? -13.194 -1.949 14.211 1.00 79.94 108 PRO A O 1
ATOM 842 N N . VAL A 1 109 ? -12.719 -3.857 15.282 1.00 68.31 109 VAL A N 1
ATOM 843 C CA . VAL A 1 109 ? -13.095 -4.680 14.153 1.00 68.31 109 VAL A CA 1
ATOM 844 C C . VAL A 1 109 ? -14.017 -5.744 14.676 1.00 68.31 109 VAL A C 1
ATOM 846 O O . VAL A 1 109 ? -13.586 -6.785 15.191 1.00 68.31 109 VAL A O 1
ATOM 849 N N . ASP A 1 110 ? -15.290 -5.398 14.599 1.00 63.69 110 ASP A N 1
ATOM 850 C CA . ASP A 1 110 ? -16.393 -6.315 14.800 1.00 63.69 110 ASP A CA 1
ATOM 851 C C . ASP A 1 110 ? -16.255 -7.438 13.764 1.00 63.69 110 ASP A C 1
ATOM 853 O O . ASP A 1 110 ? -15.659 -7.226 12.706 1.00 63.69 110 ASP A O 1
ATOM 857 N N . GLU A 1 111 ? -16.675 -8.647 14.143 1.00 51.50 111 GLU A N 1
ATOM 858 C CA . GLU A 1 111 ? -16.525 -9.922 13.420 1.00 51.50 111 GLU A CA 1
ATOM 859 C C . GLU A 1 111 ? -16.075 -9.779 11.957 1.00 51.50 111 GLU A C 1
ATOM 861 O O . GLU A 1 111 ? -16.857 -9.514 11.051 1.00 51.50 111 GLU A O 1
ATOM 866 N N . ILE A 1 112 ? -14.763 -9.901 11.744 1.00 52.94 112 ILE A N 1
ATOM 867 C CA . ILE A 1 112 ? -14.115 -9.642 10.460 1.00 52.94 112 ILE A CA 1
ATOM 868 C C . ILE A 1 112 ? -14.297 -10.851 9.532 1.00 52.94 112 ILE A C 1
ATOM 870 O O . ILE A 1 112 ? -13.624 -11.866 9.747 1.00 52.94 112 ILE A O 1
ATOM 874 N N . PRO A 1 113 ? -15.030 -10.743 8.411 1.00 59.16 113 PRO A N 1
ATOM 875 C CA . PRO A 1 113 ? -14.810 -11.637 7.284 1.00 59.16 113 PRO A CA 1
ATOM 876 C C . PRO A 1 113 ? -13.457 -11.296 6.645 1.00 59.16 113 PRO A C 1
ATOM 878 O O . PRO A 1 113 ? -13.332 -10.356 5.863 1.00 59.16 113 PRO A O 1
ATOM 881 N N . VAL A 1 114 ? -12.407 -12.058 6.978 1.00 65.62 114 VAL A N 1
ATOM 882 C CA . VAL A 1 114 ? -11.023 -11.852 6.480 1.00 65.62 114 VAL A CA 1
ATOM 883 C C . VAL A 1 114 ? -10.976 -11.701 4.954 1.00 65.62 114 VAL A C 1
ATOM 885 O O . VAL A 1 114 ? -10.171 -10.934 4.425 1.00 65.62 114 VAL A O 1
ATOM 888 N N . LYS A 1 115 ? -11.879 -12.394 4.251 1.00 68.81 115 LYS A N 1
ATOM 889 C CA . LYS A 1 115 ? -12.027 -12.349 2.795 1.00 68.81 115 LYS A CA 1
ATOM 890 C C . LYS A 1 115 ? -12.307 -10.938 2.269 1.00 68.81 115 LYS A C 1
ATOM 892 O O . LYS A 1 115 ? -11.675 -10.532 1.297 1.00 68.81 115 LYS A O 1
ATOM 897 N N . ASP A 1 116 ? -13.187 -10.181 2.917 1.00 74.12 116 ASP A N 1
ATOM 898 C CA . ASP A 1 116 ? -13.582 -8.853 2.437 1.00 74.12 116 ASP A CA 1
ATOM 899 C C . ASP A 1 116 ? -12.463 -7.834 2.655 1.00 74.12 116 ASP A C 1
ATOM 901 O O . ASP A 1 116 ? -12.199 -6.997 1.787 1.00 74.12 116 ASP A O 1
ATOM 905 N N . PHE A 1 117 ? -11.715 -7.963 3.756 1.00 75.06 117 PHE A N 1
ATOM 906 C CA . PHE A 1 117 ? -10.520 -7.145 3.967 1.00 75.06 117 PHE A CA 1
ATOM 907 C C . PHE A 1 117 ? -9.431 -7.480 2.957 1.00 75.06 117 PHE A C 1
ATOM 909 O O . PHE A 1 117 ? -8.839 -6.569 2.386 1.00 75.06 117 PHE A O 1
ATOM 916 N N . PHE A 1 118 ? -9.192 -8.764 2.686 1.00 80.00 118 PHE A N 1
ATOM 917 C CA . PHE A 1 118 ? -8.193 -9.157 1.699 1.00 80.00 118 PHE A CA 1
ATOM 918 C C . PHE A 1 118 ? -8.541 -8.626 0.303 1.00 80.00 118 PHE A C 1
ATOM 920 O O . PHE A 1 118 ? -7.678 -8.058 -0.357 1.00 80.00 118 PHE A O 1
ATOM 927 N N . LEU A 1 119 ? -9.801 -8.746 -0.133 1.00 83.12 119 LEU A N 1
ATOM 928 C CA . LEU A 1 119 ? -10.253 -8.231 -1.432 1.00 83.12 119 LEU A CA 1
ATOM 929 C C . LEU A 1 119 ? -10.173 -6.702 -1.516 1.00 83.12 119 LEU A C 1
ATOM 931 O O . LEU A 1 119 ? -9.761 -6.164 -2.546 1.00 83.12 119 LEU A O 1
ATOM 935 N N . THR A 1 120 ? -10.512 -6.004 -0.432 1.00 82.69 120 THR A N 1
ATOM 936 C CA . THR A 1 120 ? -10.370 -4.543 -0.342 1.00 82.69 120 THR A CA 1
ATOM 937 C C . THR A 1 120 ? -8.902 -4.137 -0.451 1.00 82.69 120 THR A C 1
ATOM 939 O O . THR A 1 120 ? -8.547 -3.306 -1.286 1.00 82.69 120 THR A O 1
ATOM 942 N N . GLY A 1 121 ? -8.029 -4.776 0.331 1.00 79.31 121 GLY A N 1
ATOM 943 C CA . GLY A 1 121 ? -6.585 -4.563 0.281 1.00 79.31 121 GLY A CA 1
ATOM 944 C C . GLY A 1 121 ? -5.983 -4.897 -1.081 1.00 79.31 121 GLY A C 1
ATOM 945 O O . GLY A 1 121 ? -5.139 -4.153 -1.575 1.00 79.31 121 GLY A O 1
ATOM 946 N N . ALA A 1 122 ? -6.451 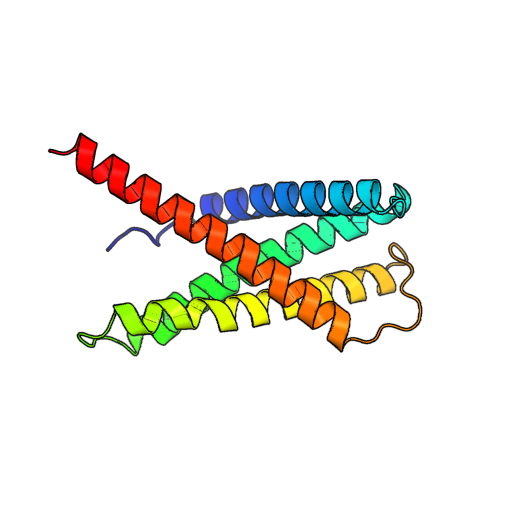-5.965 -1.726 1.00 83.56 122 ALA A N 1
ATOM 947 C CA . ALA A 1 122 ? -6.008 -6.359 -3.056 1.00 83.56 122 ALA A CA 1
ATOM 948 C C . ALA A 1 122 ? -6.414 -5.339 -4.120 1.00 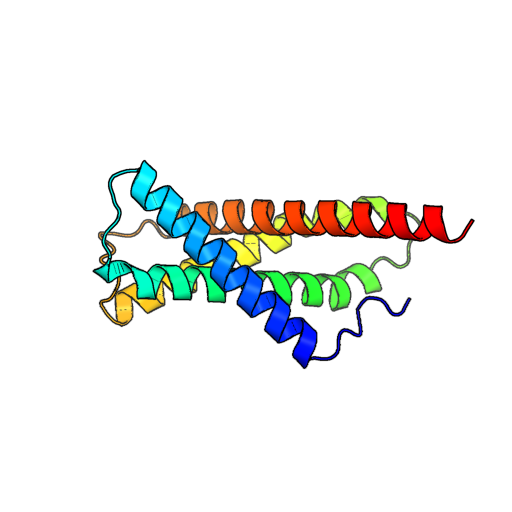83.56 122 ALA A C 1
ATOM 950 O O . ALA A 1 122 ? -5.592 -4.942 -4.943 1.00 83.56 122 ALA A O 1
ATOM 951 N N . SER A 1 123 ? -7.655 -4.858 -4.063 1.00 85.31 123 SER A N 1
ATOM 952 C CA . SER A 1 123 ? -8.155 -3.827 -4.976 1.00 85.31 123 SER A CA 1
ATOM 953 C C . SER A 1 123 ? -7.374 -2.522 -4.810 1.00 85.31 123 SER A C 1
ATOM 955 O O . SER A 1 123 ? -6.917 -1.949 -5.799 1.00 85.31 123 SER A O 1
ATOM 957 N N . LEU A 1 124 ? -7.143 -2.096 -3.563 1.00 81.88 124 LEU A N 1
ATOM 958 C CA . LEU A 1 124 ? -6.331 -0.920 -3.245 1.00 81.88 124 LEU A CA 1
ATOM 959 C C . LEU A 1 124 ? -4.886 -1.081 -3.729 1.00 81.88 124 LEU A C 1
ATOM 961 O O . LEU A 1 124 ? -4.363 -0.187 -4.391 1.00 81.88 124 LEU A O 1
ATOM 965 N N . GLY A 1 125 ? -4.259 -2.227 -3.449 1.00 78.75 125 GLY A N 1
ATOM 966 C CA . GLY A 1 125 ? -2.902 -2.540 -3.895 1.00 78.75 125 GLY A CA 1
ATOM 967 C C . GLY A 1 125 ? -2.763 -2.466 -5.414 1.00 78.75 125 GLY A C 1
ATOM 968 O O . GLY A 1 125 ? -1.880 -1.770 -5.914 1.00 78.75 125 GLY A O 1
ATOM 969 N N . CYS A 1 126 ? -3.678 -3.102 -6.150 1.00 84.19 126 CYS A N 1
ATOM 970 C CA . CYS A 1 126 ? -3.728 -3.032 -7.609 1.00 84.19 126 CYS A CA 1
ATOM 971 C C . CYS A 1 126 ? -3.909 -1.601 -8.121 1.00 84.19 126 CYS A C 1
ATOM 973 O O . CYS A 1 126 ? -3.176 -1.187 -9.017 1.00 84.19 126 CYS A O 1
ATOM 975 N N . MET A 1 127 ? -4.864 -0.844 -7.570 1.00 84.06 127 MET A N 1
ATOM 976 C CA . MET A 1 127 ? -5.144 0.530 -8.001 1.00 84.06 127 MET A CA 1
ATOM 977 C C . MET A 1 127 ? -3.934 1.444 -7.806 1.00 84.06 127 MET A C 1
ATOM 979 O O . MET A 1 127 ? -3.534 2.143 -8.737 1.00 84.06 127 MET A O 1
ATOM 983 N N . ILE A 1 128 ? -3.331 1.407 -6.616 1.00 80.62 128 ILE A N 1
ATOM 984 C CA . ILE A 1 128 ? -2.175 2.240 -6.275 1.00 80.62 128 ILE A CA 1
ATOM 985 C C . ILE A 1 128 ? -1.005 1.909 -7.202 1.00 80.62 128 ILE A C 1
ATOM 987 O O . ILE A 1 128 ? -0.453 2.806 -7.837 1.00 80.62 128 ILE A O 1
ATOM 991 N N . GLN A 1 129 ? -0.649 0.629 -7.324 1.00 81.69 129 GLN A N 1
ATOM 992 C CA . GLN A 1 129 ? 0.512 0.227 -8.118 1.00 81.69 129 GLN A CA 1
ATOM 993 C C . GLN A 1 129 ? 0.308 0.459 -9.619 1.00 81.69 129 GLN A C 1
ATOM 995 O O . GLN A 1 129 ? 1.219 0.936 -10.292 1.00 81.69 129 GLN A O 1
ATOM 1000 N N . SER A 1 130 ? -0.904 0.245 -10.138 1.00 81.69 130 SER A N 1
ATOM 1001 C CA . SER A 1 130 ? -1.222 0.554 -11.540 1.00 81.69 130 SER A CA 1
ATOM 1002 C C . SER A 1 130 ? -1.102 2.052 -11.833 1.00 81.69 130 SER A C 1
ATOM 1004 O O . SER A 1 130 ? -0.561 2.438 -12.869 1.00 81.69 130 SER A O 1
ATOM 1006 N N . GLY A 1 131 ? -1.565 2.908 -10.914 1.00 81.69 131 GLY A N 1
ATOM 1007 C CA . GLY A 1 131 ? -1.427 4.360 -11.040 1.00 81.69 131 GLY A CA 1
ATOM 1008 C C . GLY A 1 131 ? 0.035 4.812 -11.034 1.00 81.69 131 GLY A C 1
ATOM 1009 O O . GLY A 1 131 ? 0.441 5.613 -11.877 1.00 81.69 131 GLY A O 1
ATOM 1010 N N . LEU A 1 132 ? 0.845 4.253 -10.131 1.00 78.50 132 LEU A N 1
ATOM 1011 C CA . LEU A 1 132 ? 2.284 4.523 -10.070 1.00 78.50 132 LEU A CA 1
ATOM 1012 C C . LEU A 1 132 ? 3.010 4.065 -11.338 1.00 78.50 132 LEU A C 1
ATOM 1014 O O . LEU A 1 132 ? 3.834 4.803 -11.878 1.00 78.50 132 LEU A O 1
ATOM 1018 N N . TYR A 1 133 ? 2.661 2.888 -11.852 1.00 79.88 133 TYR A N 1
ATOM 1019 C CA . TYR A 1 133 ? 3.218 2.356 -13.089 1.00 79.88 133 TYR A CA 1
ATOM 1020 C C . TYR A 1 133 ? 2.895 3.243 -14.303 1.00 79.88 133 TYR A C 1
ATOM 1022 O O . TYR A 1 133 ? 3.773 3.543 -15.113 1.00 79.88 133 TYR A O 1
ATOM 1030 N N . ALA A 1 134 ? 1.654 3.732 -14.409 1.00 81.94 134 ALA A N 1
ATOM 1031 C CA . ALA A 1 134 ? 1.250 4.645 -15.479 1.00 81.94 134 ALA A CA 1
ATOM 1032 C C . ALA A 1 134 ? 2.000 5.991 -15.423 1.00 81.94 134 ALA A C 1
ATOM 1034 O O . ALA A 1 134 ? 2.399 6.525 -16.462 1.00 81.94 134 ALA A O 1
ATOM 1035 N N . LEU A 1 135 ? 2.224 6.529 -14.218 1.00 80.25 135 LEU A N 1
ATOM 1036 C CA . LEU A 1 135 ? 3.019 7.746 -14.020 1.00 80.25 135 LEU A CA 1
ATOM 1037 C C . LEU A 1 135 ? 4.477 7.547 -14.450 1.00 80.25 135 LEU A C 1
ATOM 1039 O O . LEU A 1 135 ? 5.019 8.391 -15.164 1.00 80.25 135 LEU A O 1
ATOM 1043 N N . ASP A 1 136 ? 5.092 6.426 -14.073 1.00 78.88 136 ASP A N 1
ATOM 1044 C CA . ASP A 1 136 ? 6.472 6.098 -14.447 1.00 78.88 136 ASP A CA 1
ATOM 1045 C C . ASP A 1 136 ? 6.644 5.969 -15.972 1.00 78.88 136 ASP A C 1
ATOM 1047 O O . ASP A 1 136 ? 7.587 6.516 -16.550 1.00 78.88 136 ASP A O 1
ATOM 1051 N N . LEU A 1 137 ? 5.689 5.328 -16.657 1.00 80.06 137 LEU A N 1
ATOM 1052 C CA . LEU A 1 137 ? 5.677 5.260 -18.123 1.00 80.06 137 LEU A CA 1
ATOM 1053 C C . LEU A 1 137 ? 5.638 6.650 -18.766 1.00 80.06 137 LEU A C 1
ATOM 1055 O O . LEU A 1 137 ? 6.392 6.918 -19.704 1.00 80.06 137 LEU A O 1
ATOM 1059 N N . LYS A 1 138 ? 4.796 7.548 -18.248 1.00 83.19 138 LYS A N 1
ATOM 1060 C CA . LYS A 1 138 ? 4.665 8.907 -18.782 1.00 83.19 138 LYS A CA 1
ATOM 1061 C C . LYS A 1 138 ? 5.936 9.733 -18.573 1.00 83.19 138 LYS A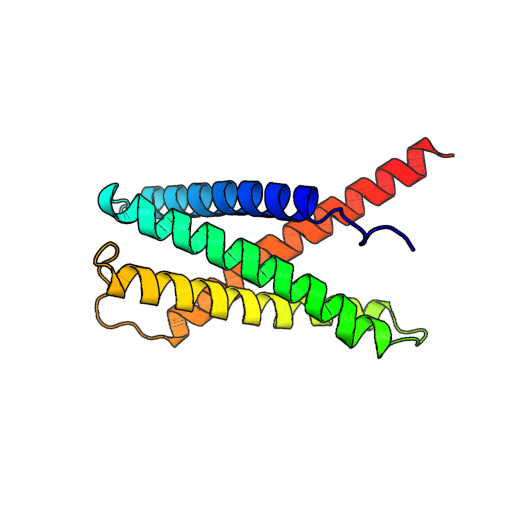 C 1
ATOM 1063 O O . LYS A 1 138 ? 6.354 10.446 -19.482 1.00 83.19 138 LYS A O 1
ATOM 1068 N N . ILE A 1 139 ? 6.587 9.607 -17.415 1.00 81.69 139 ILE A N 1
ATOM 1069 C CA . ILE A 1 139 ? 7.869 10.277 -17.137 1.00 81.69 139 ILE A CA 1
ATOM 1070 C C . ILE A 1 139 ? 8.945 9.815 -18.127 1.00 81.69 139 ILE A C 1
ATOM 1072 O O . ILE A 1 139 ? 9.662 10.644 -18.688 1.00 81.69 139 ILE A O 1
ATOM 1076 N N . LYS A 1 140 ? 9.026 8.508 -18.403 1.00 79.44 140 LYS A N 1
ATOM 1077 C CA . LYS A 1 140 ? 9.983 7.953 -19.374 1.00 79.44 140 LYS A CA 1
ATOM 1078 C C . LYS A 1 140 ? 9.758 8.481 -20.789 1.00 79.44 140 LYS A C 1
ATOM 1080 O O . LYS A 1 140 ? 10.728 8.808 -21.470 1.00 79.44 140 LYS A O 1
ATOM 1085 N N . GLN A 1 141 ? 8.501 8.601 -21.217 1.00 84.38 141 GLN A N 1
ATOM 1086 C CA . GLN A 1 141 ? 8.16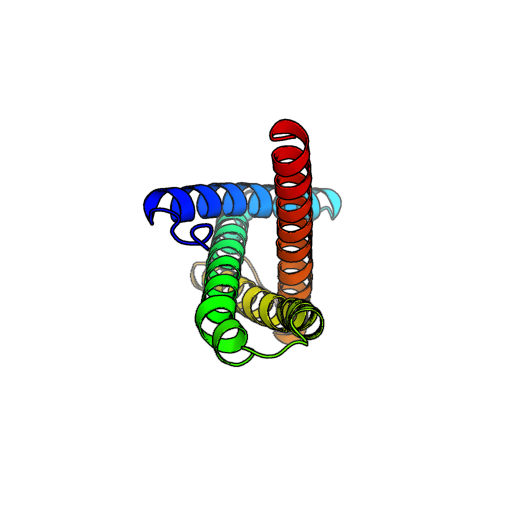0 9.176 -22.522 1.00 84.38 141 GLN A CA 1
ATOM 1087 C C . GLN A 1 141 ? 8.612 10.639 -22.635 1.00 84.38 141 GLN A C 1
ATOM 1089 O O . GLN A 1 141 ? 9.206 11.017 -23.642 1.00 84.38 141 GLN A O 1
ATOM 1094 N N . LEU A 1 142 ? 8.402 11.445 -21.588 1.00 85.62 142 LEU A N 1
ATOM 1095 C CA . LEU A 1 142 ? 8.834 12.847 -21.563 1.00 85.62 142 LEU A CA 1
ATOM 1096 C C . LEU A 1 142 ? 10.363 12.982 -21.626 1.00 85.62 142 LEU A C 1
ATOM 1098 O O . LEU A 1 142 ? 10.877 13.796 -22.387 1.00 85.62 142 LEU A O 1
ATOM 1102 N N . GLN A 1 143 ? 11.101 12.146 -20.891 1.00 83.31 143 GLN A N 1
ATOM 1103 C CA . GLN A 1 143 ? 12.569 12.149 -20.928 1.00 83.31 143 GLN A CA 1
ATOM 1104 C C . GLN A 1 143 ? 13.115 11.800 -22.320 1.00 83.31 143 GLN A C 1
ATOM 1106 O O . GLN A 1 143 ? 14.067 12.423 -22.788 1.00 83.31 143 GLN A O 1
ATOM 1111 N N . GLN A 1 144 ? 12.493 10.842 -23.011 1.00 82.12 144 GLN A N 1
ATOM 1112 C CA . GLN A 1 144 ? 12.865 10.495 -24.385 1.00 82.12 144 GLN A CA 1
ATOM 1113 C C . GLN A 1 144 ? 12.600 11.636 -25.377 1.00 82.12 144 GLN A C 1
ATOM 1115 O O . GLN A 1 144 ? 13.360 11.789 -26.328 1.00 82.12 144 GLN A O 1
ATOM 1120 N N . GLN A 1 145 ? 11.573 12.460 -25.149 1.00 82.06 145 GLN A N 1
ATOM 1121 C CA . GLN A 1 145 ? 11.278 13.621 -25.996 1.00 82.06 145 GLN A CA 1
ATOM 1122 C C . GLN A 1 145 ? 12.257 14.782 -25.799 1.00 82.06 145 GLN A C 1
ATOM 1124 O O . GLN A 1 145 ? 12.493 15.520 -26.739 1.00 82.06 145 GLN A O 1
ATOM 1129 N N . THR A 1 146 ? 12.830 14.958 -24.604 1.00 80.88 146 THR A N 1
ATOM 1130 C CA . THR A 1 146 ? 13.791 16.048 -24.326 1.00 80.88 146 THR A CA 1
ATOM 1131 C C . THR A 1 146 ? 15.215 15.732 -24.801 1.00 80.88 146 THR A C 1
ATOM 1133 O O . THR A 1 146 ? 16.058 16.621 -24.848 1.00 80.88 146 THR A O 1
ATOM 1136 N N . THR A 1 147 ? 15.507 14.466 -25.117 1.00 75.88 147 THR A N 1
ATOM 1137 C CA . THR A 1 147 ? 16.856 14.020 -25.515 1.00 75.88 147 THR A CA 1
ATOM 1138 C C . THR A 1 147 ? 17.041 13.955 -27.040 1.00 75.88 147 THR A C 1
ATOM 1140 O O . THR A 1 147 ? 18.161 13.741 -27.498 1.00 75.88 147 THR A O 1
ATOM 1143 N N . ASN A 1 148 ? 15.964 14.136 -27.813 1.00 62.19 148 ASN A N 1
ATOM 1144 C CA . ASN A 1 148 ? 15.971 14.230 -29.277 1.00 62.19 148 ASN A CA 1
ATOM 1145 C C . ASN A 1 148 ? 15.725 15.676 -29.709 1.00 62.19 148 ASN A C 1
ATOM 1147 O O . ASN A 1 148 ? 16.297 16.068 -30.747 1.00 62.19 148 ASN A O 1
#

Secondary structure (DSSP, 8-state):
--TT---HHHHHHHHHHHHHHHHHHHHHHHHHTT---GGGHHHHHHHHHHHHHHHHHHHHHHHHTHHHH--SS-HHHHGGGHHHHHHHHHHHHHHHHHHHHHHTTSS---S--HHHHHHHHHHHHHHHHHHHHHHHHHHHHHHHHH--

Foldseek 3Di:
DCVPPDPPVVLVVVLLVQLVVQLVVVQVVCVVVVNHDPLLSVLSSQLSNLLSVLLSVLVVVLCVPVVVVPPDPVVVVSVVVSLVSLLQSQLVSQLVSQVVCVVVVSDDDDPDPSVVSSNVSSVVSNVSVVVVVVVVVVVVVVVVVVVD

pLDDT: mean 80.07, std 11.75, range [35.47, 93.06]